Protein AF-A0A6A5GK99-F1 (afdb_monomer)

pLDDT: mean 87.92, std 11.82, range [40.91, 97.5]

InterPro domains:
  IPR019396 Transmembrane Fragile-X-F-associated protein [PF10269] (33-175)
  IPR019396 Transmembrane Fragile-X-F-associated protein [PTHR13568] (2-175)

Organism: Caenorhabditis remanei (NCBI:txid31234)

Nearest PDB structures (foldseek):
  2elb-assembly1_A-2  TM=2.694E-01  e=5.081E+00  Homo sapiens

Foldseek 3Di:
DDPPPVVVVVVPDPPLVVLVVVLVVQLVVLVVCVVVVVDDDQVCVSCVSLVVSLVVLVVVLVVLVVVCVVPPDDPVPVVSVLVNVVSVVVNLLSVLVVQLSVLVSCLVRVVVVPPPPDRDALQVSCVSLLVLLVVLVVVLVVCVVVVHDSVVSVVSVVCNVVSNVVRCVSNVVDDD

Solvent-accessible surface area (backbone atoms only — not comparable to full-atom values): 9716 Å² total; per-residue (Å²): 132,84,80,77,53,61,69,60,54,58,70,71,51,56,63,67,61,51,52,50,52,50,26,50,52,52,25,50,55,42,45,52,38,41,74,70,65,76,45,87,73,59,57,68,69,35,48,41,42,54,52,52,54,41,49,55,45,49,53,52,41,50,53,50,50,53,47,41,73,75,58,60,75,59,90,84,44,53,66,63,53,52,53,51,50,50,46,53,49,54,39,51,53,42,47,33,50,48,51,24,53,50,40,48,46,49,51,69,69,42,50,84,73,37,54,100,87,60,64,86,52,39,58,65,38,46,42,37,53,52,54,46,14,60,50,18,53,58,48,32,55,53,23,61,76,67,80,41,89,40,71,65,28,51,51,38,38,71,40,42,66,59,53,53,50,50,22,35,40,74,57,66,75,43,91,128

Structure (mmCIF, N/CA/C/O backbone):
data_AF-A0A6A5GK99-F1
#
_entry.id   AF-A0A6A5GK99-F1
#
loop_
_atom_site.group_PDB
_atom_site.id
_atom_site.type_symbol
_atom_site.label_atom_id
_atom_site.label_alt_id
_atom_site.label_comp_id
_atom_site.label_asym_id
_atom_site.label_entity_id
_atom_site.label_seq_id
_atom_site.pdbx_PDB_ins_code
_atom_site.Cartn_x
_atom_site.Cartn_y
_atom_site.Cartn_z
_atom_site.occupancy
_atom_site.B_iso_or_equiv
_atom_site.auth_seq_id
_atom_site.auth_comp_id
_atom_site.auth_asym_id
_atom_site.auth_atom_id
_atom_site.pdbx_PDB_model_num
ATOM 1 N N . MET A 1 1 ? 26.358 -30.488 7.659 1.00 40.91 1 MET A N 1
ATOM 2 C CA . MET A 1 1 ? 26.503 -29.170 8.306 1.00 40.91 1 MET A CA 1
ATOM 3 C C . MET A 1 1 ? 26.350 -28.150 7.189 1.00 40.91 1 MET A C 1
ATOM 5 O O . MET A 1 1 ? 27.197 -28.120 6.310 1.00 40.91 1 MET A O 1
ATOM 9 N N . VAL A 1 2 ? 25.195 -27.486 7.093 1.00 48.16 2 VAL A N 1
ATOM 10 C CA . VAL A 1 2 ? 24.926 -26.518 6.017 1.00 48.16 2 VAL A CA 1
ATOM 11 C C . VAL A 1 2 ? 25.712 -25.258 6.359 1.00 48.16 2 VAL A C 1
ATOM 13 O O . VAL A 1 2 ? 25.335 -24.539 7.280 1.00 48.16 2 VAL A O 1
ATOM 16 N N . GLU A 1 3 ? 26.832 -25.021 5.677 1.00 50.81 3 GLU A N 1
ATOM 17 C CA . GLU A 1 3 ? 27.504 -23.724 5.724 1.00 50.81 3 GLU A CA 1
ATOM 18 C C . GLU A 1 3 ? 26.578 -22.703 5.068 1.00 50.81 3 GLU A C 1
ATOM 20 O O . GLU A 1 3 ? 26.481 -22.594 3.844 1.00 50.81 3 GLU A O 1
ATOM 25 N N . LEU A 1 4 ? 25.826 -21.985 5.901 1.00 54.25 4 LEU A N 1
ATOM 26 C CA . LEU A 1 4 ? 25.015 -20.864 5.465 1.00 54.25 4 LEU A CA 1
ATOM 27 C C . LEU A 1 4 ? 25.981 -19.742 5.063 1.00 54.25 4 LEU A C 1
ATOM 29 O O . LEU A 1 4 ? 26.393 -18.928 5.888 1.00 54.25 4 LEU A O 1
ATOM 33 N N . SER A 1 5 ? 26.408 -19.733 3.800 1.00 59.19 5 SER A N 1
ATOM 34 C CA . SER A 1 5 ? 27.243 -18.659 3.270 1.00 59.19 5 SER A CA 1
ATOM 35 C C . SER A 1 5 ? 26.425 -17.370 3.268 1.00 59.19 5 SER A C 1
ATOM 37 O O . SER A 1 5 ? 25.625 -17.120 2.362 1.00 59.19 5 SER A O 1
ATOM 39 N N . LEU A 1 6 ? 26.623 -16.549 4.306 1.00 55.72 6 LEU A N 1
ATOM 40 C CA . LEU A 1 6 ? 26.014 -15.225 4.448 1.00 55.72 6 LEU A CA 1
ATOM 41 C C . LEU A 1 6 ? 26.194 -14.403 3.163 1.00 55.72 6 LEU A C 1
ATOM 43 O O . LEU A 1 6 ? 25.292 -13.683 2.759 1.00 55.72 6 LEU A O 1
ATOM 47 N N . GLY A 1 7 ? 27.337 -14.556 2.486 1.00 58.56 7 GLY A N 1
ATOM 48 C CA . GLY A 1 7 ? 27.627 -13.879 1.224 1.00 58.56 7 GLY A CA 1
ATOM 49 C C . GLY A 1 7 ? 26.692 -14.279 0.080 1.00 58.56 7 GLY A C 1
ATOM 50 O O . GLY A 1 7 ? 26.281 -13.412 -0.685 1.00 58.56 7 GLY A O 1
ATOM 51 N N . VAL A 1 8 ? 26.303 -15.555 -0.024 1.00 59.94 8 VAL A N 1
ATOM 52 C CA . VAL A 1 8 ? 25.317 -16.020 -1.020 1.00 59.94 8 VAL A CA 1
ATOM 53 C C . VAL A 1 8 ? 23.914 -15.543 -0.644 1.00 59.94 8 VAL A C 1
ATOM 55 O O . VAL A 1 8 ? 23.198 -15.038 -1.507 1.00 59.94 8 VAL A O 1
ATOM 58 N N . PHE A 1 9 ? 23.566 -15.602 0.646 1.00 57.12 9 PHE A N 1
ATOM 59 C CA . PHE A 1 9 ? 22.296 -15.097 1.176 1.00 57.12 9 PHE A CA 1
ATOM 60 C C . PHE A 1 9 ? 22.106 -13.593 0.908 1.00 57.12 9 PHE A C 1
ATOM 62 O O . PHE A 1 9 ? 21.057 -13.186 0.406 1.00 57.12 9 PHE A O 1
ATOM 69 N N . PHE A 1 10 ? 23.140 -12.779 1.149 1.00 57.41 10 PHE A N 1
ATOM 70 C CA . PHE A 1 10 ? 23.134 -11.340 0.866 1.00 57.41 10 PHE A CA 1
ATOM 71 C C . PHE A 1 10 ? 23.122 -11.014 -0.635 1.00 57.41 10 PHE A C 1
ATOM 73 O O . PHE A 1 10 ? 22.575 -9.987 -1.026 1.00 57.41 10 PHE A O 1
ATOM 80 N N . ARG A 1 11 ? 23.665 -11.880 -1.501 1.00 53.28 11 ARG A N 1
ATOM 81 C CA . ARG A 1 11 ? 23.639 -11.678 -2.964 1.00 53.28 11 ARG A CA 1
ATOM 82 C C . ARG A 1 11 ? 22.267 -11.945 -3.582 1.00 53.28 11 ARG A C 1
ATOM 84 O O . ARG A 1 11 ? 21.910 -11.297 -4.558 1.00 53.28 11 ARG A O 1
ATOM 91 N N . SER A 1 12 ? 21.502 -12.872 -3.007 1.00 55.53 12 SER A N 1
ATOM 92 C CA . SER A 1 12 ? 20.092 -13.119 -3.346 1.00 55.53 12 SER A CA 1
ATOM 93 C C . SER A 1 12 ? 19.116 -12.167 -2.642 1.00 55.53 12 SER A C 1
ATOM 95 O O . SER A 1 12 ? 17.901 -12.297 -2.791 1.00 55.53 12 SER A O 1
ATOM 97 N N . PHE A 1 13 ? 19.626 -11.237 -1.830 1.00 61.41 13 PHE A N 1
ATOM 98 C CA . PHE A 1 13 ? 18.816 -10.420 -0.940 1.00 61.41 13 PHE A CA 1
ATOM 99 C C . PHE A 1 13 ? 18.132 -9.296 -1.710 1.00 61.41 13 PHE A C 1
ATOM 101 O O . PHE A 1 13 ? 18.731 -8.280 -2.062 1.00 61.41 13 PHE A O 1
ATOM 108 N N . ASN A 1 14 ? 16.838 -9.466 -1.952 1.00 72.12 14 ASN A N 1
ATOM 109 C CA . ASN A 1 14 ? 16.006 -8.390 -2.454 1.00 72.12 14 ASN A CA 1
ATOM 110 C C . ASN A 1 14 ? 15.684 -7.432 -1.292 1.00 72.12 14 ASN A C 1
ATOM 112 O O . ASN A 1 14 ? 14.720 -7.631 -0.551 1.00 72.12 14 ASN A O 1
ATOM 116 N N . ALA A 1 15 ? 16.532 -6.415 -1.112 1.00 75.69 15 ALA A N 1
ATOM 117 C CA . ALA A 1 15 ? 16.445 -5.477 0.005 1.00 75.69 15 ALA A CA 1
ATOM 118 C C . ALA A 1 15 ? 15.068 -4.802 0.117 1.00 75.69 15 ALA A C 1
ATOM 120 O O . ALA A 1 15 ? 14.575 -4.622 1.228 1.00 75.69 15 ALA A O 1
ATOM 121 N N . SER A 1 16 ? 14.413 -4.486 -1.007 1.00 76.00 16 SER A N 1
ATOM 122 C CA . SER A 1 16 ? 13.085 -3.864 -0.981 1.00 76.00 16 SER A CA 1
ATOM 123 C C . SER A 1 16 ? 12.019 -4.818 -0.442 1.00 76.00 16 SER A 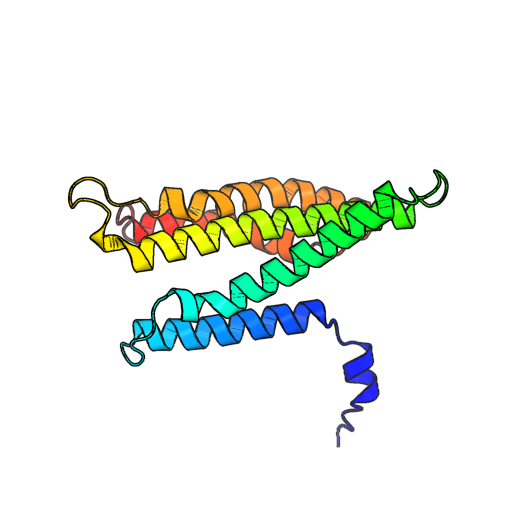C 1
ATOM 125 O O . SER A 1 16 ? 11.239 -4.418 0.424 1.00 76.00 16 SER A O 1
ATOM 127 N N . LYS A 1 17 ? 12.032 -6.095 -0.855 1.00 79.94 17 LYS A N 1
ATOM 128 C CA . LYS A 1 17 ? 11.122 -7.118 -0.307 1.00 79.94 17 LYS A CA 1
ATOM 129 C C . LYS A 1 17 ? 11.334 -7.313 1.195 1.00 79.94 17 LYS A C 1
ATOM 131 O O . LYS A 1 17 ? 10.361 -7.411 1.935 1.00 79.94 17 LYS A O 1
ATOM 136 N N . VAL A 1 18 ? 12.583 -7.317 1.666 1.00 84.50 18 VAL A N 1
ATOM 137 C CA . VAL A 1 18 ? 12.860 -7.481 3.102 1.00 84.50 18 VAL A CA 1
ATOM 138 C C . VAL A 1 18 ? 12.404 -6.275 3.914 1.00 84.50 18 VAL A C 1
ATOM 140 O O . VAL A 1 18 ? 11.788 -6.464 4.960 1.00 84.50 18 VAL A O 1
ATOM 143 N N . ILE A 1 19 ? 12.648 -5.054 3.433 1.00 85.94 19 ILE A N 1
ATOM 144 C CA . ILE A 1 19 ? 12.155 -3.835 4.089 1.00 85.94 19 ILE A CA 1
ATOM 145 C C . ILE A 1 19 ? 10.625 -3.868 4.178 1.00 85.94 19 ILE A C 1
ATOM 147 O O . ILE A 1 19 ? 10.077 -3.633 5.253 1.00 85.94 19 ILE A O 1
ATOM 151 N N . LEU A 1 20 ? 9.938 -4.233 3.091 1.00 85.81 20 LEU A N 1
ATOM 152 C CA . LEU A 1 20 ? 8.480 -4.359 3.075 1.00 85.81 20 LEU A CA 1
ATOM 153 C C . LEU A 1 20 ? 7.989 -5.401 4.092 1.00 85.81 20 LEU A C 1
ATOM 155 O O . LEU A 1 20 ? 7.124 -5.096 4.914 1.00 85.81 20 LEU A O 1
ATOM 159 N N . CYS A 1 21 ? 8.566 -6.606 4.089 1.00 87.12 21 CYS A N 1
ATOM 160 C CA . CYS A 1 21 ? 8.221 -7.649 5.055 1.00 87.12 21 CYS A CA 1
ATOM 161 C C . CYS A 1 21 ? 8.482 -7.205 6.500 1.00 87.12 21 CYS A C 1
ATOM 163 O O . CYS A 1 21 ? 7.643 -7.439 7.365 1.00 87.12 21 CYS A O 1
ATOM 165 N N . ALA A 1 22 ? 9.604 -6.535 6.770 1.00 89.62 22 ALA A N 1
ATOM 166 C CA . ALA A 1 22 ? 9.919 -6.015 8.096 1.00 89.62 22 ALA A CA 1
ATOM 167 C C . ALA A 1 22 ? 8.894 -4.961 8.546 1.00 89.62 22 ALA A C 1
ATOM 169 O O . ALA A 1 22 ? 8.364 -5.061 9.652 1.00 89.62 22 ALA A O 1
ATOM 170 N N . CYS A 1 23 ? 8.547 -4.002 7.681 1.00 91.75 23 CYS A N 1
ATOM 171 C CA . CYS A 1 23 ? 7.513 -3.003 7.960 1.00 91.75 23 CYS A CA 1
ATOM 172 C C . CYS A 1 23 ? 6.150 -3.650 8.245 1.00 91.75 23 CYS A C 1
ATOM 174 O O . CYS A 1 23 ? 5.483 -3.256 9.201 1.00 91.75 23 CYS A O 1
ATOM 176 N N . LEU A 1 24 ? 5.757 -4.661 7.462 1.00 91.31 24 LEU A N 1
ATOM 177 C CA . LEU A 1 24 ? 4.508 -5.402 7.660 1.00 91.31 24 LEU A CA 1
ATOM 178 C C . LEU A 1 24 ? 4.499 -6.190 8.974 1.00 91.31 24 LEU A C 1
ATOM 180 O O . LEU A 1 24 ? 3.493 -6.175 9.678 1.00 91.31 24 LEU A O 1
ATOM 184 N N . LEU A 1 25 ? 5.606 -6.846 9.330 1.00 92.75 25 LEU A N 1
ATOM 185 C CA . LEU A 1 25 ? 5.721 -7.598 10.582 1.00 92.75 25 LEU A CA 1
ATOM 186 C C . LEU A 1 25 ? 5.670 -6.677 11.803 1.00 92.75 25 LEU A C 1
ATOM 188 O O . LEU A 1 25 ? 4.967 -6.982 12.766 1.00 92.75 25 LEU A O 1
ATOM 192 N N . ILE A 1 26 ? 6.369 -5.539 11.757 1.00 93.81 26 ILE A N 1
ATOM 193 C CA . ILE A 1 26 ? 6.331 -4.540 12.833 1.00 93.81 26 ILE A CA 1
ATOM 194 C C . ILE A 1 26 ? 4.916 -3.967 12.960 1.00 93.81 26 ILE A C 1
ATOM 196 O O . ILE A 1 26 ? 4.387 -3.908 14.068 1.00 93.81 26 ILE A O 1
ATOM 200 N N . PHE A 1 27 ? 4.284 -3.596 11.841 1.00 94.62 27 PHE A N 1
ATOM 201 C CA . PHE A 1 27 ? 2.892 -3.147 11.833 1.00 94.62 27 PHE A CA 1
ATOM 202 C C . PHE A 1 27 ? 1.967 -4.193 12.459 1.00 94.62 27 PHE A C 1
ATOM 204 O O . PHE A 1 27 ? 1.204 -3.856 13.358 1.00 94.62 27 PHE A O 1
ATOM 211 N N . LEU A 1 28 ? 2.060 -5.456 12.033 1.00 94.00 28 LEU A N 1
ATOM 212 C CA . LEU A 1 28 ? 1.206 -6.529 12.533 1.00 94.00 28 LEU A CA 1
ATOM 213 C C . LEU A 1 28 ? 1.373 -6.712 14.044 1.00 94.00 28 LEU A C 1
ATOM 215 O O . LEU A 1 28 ? 0.373 -6.758 14.752 1.00 94.00 28 LEU A O 1
ATOM 219 N N . ALA A 1 29 ? 2.612 -6.743 14.541 1.00 93.81 29 ALA A N 1
ATOM 220 C CA . ALA A 1 29 ? 2.894 -6.875 15.969 1.00 93.81 29 ALA A CA 1
ATOM 221 C C . ALA A 1 29 ? 2.338 -5.694 16.785 1.00 93.81 29 ALA A C 1
ATOM 223 O O . ALA A 1 29 ? 1.705 -5.896 17.822 1.00 93.81 29 ALA A O 1
ATOM 224 N N . LEU A 1 30 ? 2.540 -4.456 16.318 1.00 93.00 30 LEU A N 1
ATOM 225 C CA . LEU A 1 30 ? 1.996 -3.264 16.977 1.00 93.00 30 LEU A CA 1
ATOM 226 C C . LEU A 1 30 ? 0.464 -3.245 16.932 1.00 93.00 30 LEU A C 1
ATOM 228 O O . LEU A 1 30 ? -0.177 -2.885 17.921 1.00 93.00 30 LEU A O 1
ATOM 232 N N . PHE A 1 31 ? -0.123 -3.650 15.807 1.00 93.12 31 PHE A N 1
ATOM 233 C CA . PHE A 1 31 ? -1.565 -3.663 15.603 1.00 93.12 31 PHE A CA 1
ATOM 234 C C . PHE A 1 31 ? -2.247 -4.702 16.491 1.00 93.12 31 PHE A C 1
ATOM 236 O O . PHE A 1 31 ? -3.214 -4.363 17.170 1.00 93.12 31 PHE A O 1
ATOM 243 N N . THR A 1 32 ? -1.714 -5.923 16.590 1.00 93.00 32 THR A N 1
ATOM 244 C CA . THR A 1 32 ? -2.258 -6.943 17.502 1.00 93.00 32 THR A CA 1
ATOM 245 C C . THR A 1 32 ? -2.135 -6.518 18.962 1.00 93.00 32 THR A C 1
ATOM 247 O O . THR A 1 32 ? -3.105 -6.614 19.705 1.00 93.00 32 THR A O 1
ATOM 250 N N . LEU A 1 33 ? -0.994 -5.947 19.369 1.00 92.06 33 LEU A N 1
ATOM 251 C CA . LEU A 1 33 ? -0.816 -5.432 20.734 1.00 92.06 33 LEU A CA 1
ATOM 252 C C . LEU A 1 33 ? -1.794 -4.298 21.071 1.00 92.06 33 LEU A C 1
ATOM 254 O O . LEU A 1 33 ? -2.243 -4.183 22.216 1.00 92.06 33 LEU A O 1
ATOM 258 N N . LYS A 1 34 ? -2.115 -3.455 20.084 1.00 92.19 34 LYS A N 1
ATOM 259 C CA . LYS A 1 34 ? -3.102 -2.385 20.230 1.00 92.19 34 LYS A CA 1
ATOM 260 C C . LYS A 1 34 ? -4.519 -2.946 20.356 1.00 92.19 34 LYS A C 1
ATOM 262 O O . LYS A 1 34 ? -5.255 -2.492 21.230 1.00 92.19 34 LYS A O 1
ATOM 267 N N . LEU A 1 35 ? -4.877 -3.935 19.536 1.00 89.00 35 LEU A N 1
ATOM 268 C CA . LEU A 1 35 ? -6.176 -4.614 19.603 1.00 89.00 35 LEU A CA 1
ATOM 269 C C . LEU A 1 35 ? -6.375 -5.372 20.923 1.00 89.00 35 LEU A C 1
ATOM 271 O O . LEU A 1 35 ? -7.470 -5.340 21.476 1.00 89.00 35 LEU A O 1
ATOM 275 N N . ASP A 1 36 ? -5.314 -5.963 21.473 1.00 92.00 36 ASP A N 1
ATOM 276 C CA . ASP A 1 36 ? -5.334 -6.645 22.775 1.00 92.00 36 ASP A CA 1
ATOM 277 C C . ASP A 1 36 ? -5.389 -5.675 23.973 1.00 92.00 36 ASP A C 1
ATOM 279 O O . ASP A 1 36 ? -5.342 -6.099 25.131 1.00 92.00 36 ASP A O 1
ATOM 283 N N . GLY A 1 37 ? -5.422 -4.359 23.729 1.00 88.38 37 GLY A N 1
ATOM 284 C CA . GLY A 1 37 ? -5.446 -3.335 24.777 1.00 88.38 37 GLY A CA 1
ATOM 285 C C . GLY A 1 37 ? -4.166 -3.267 25.619 1.00 88.38 37 GLY A C 1
ATOM 286 O O . GLY A 1 37 ? -4.146 -2.606 26.656 1.00 88.38 37 GLY A O 1
ATOM 287 N N . ARG A 1 38 ? -3.082 -3.932 25.192 1.00 87.56 38 ARG A N 1
ATOM 288 C CA . ARG A 1 38 ? -1.792 -3.957 25.905 1.00 87.56 38 ARG A CA 1
ATOM 289 C C . ARG A 1 38 ? -1.013 -2.651 25.765 1.00 87.56 38 ARG A C 1
ATOM 291 O O . ARG A 1 38 ? -0.129 -2.384 26.574 1.00 87.56 38 ARG A O 1
ATOM 298 N N . VAL A 1 39 ? -1.321 -1.858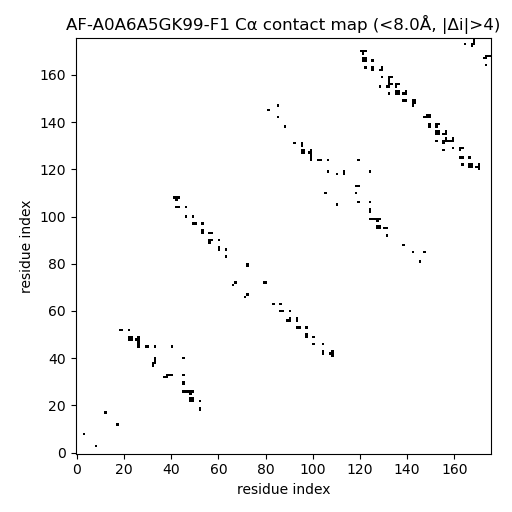 24.738 1.00 85.62 39 VAL A N 1
ATOM 299 C CA . VAL A 1 39 ? -0.597 -0.633 24.384 1.00 85.62 39 VAL A CA 1
ATOM 300 C C . VAL A 1 39 ? -1.570 0.536 24.206 1.00 85.62 39 VAL A C 1
ATOM 302 O O . VAL A 1 39 ? -2.558 0.448 23.477 1.00 85.62 39 VAL A O 1
ATOM 305 N N . THR A 1 40 ? -1.279 1.670 24.847 1.00 86.19 40 THR A N 1
ATOM 306 C CA . THR A 1 40 ? -2.138 2.869 24.832 1.00 86.19 40 THR A CA 1
ATOM 307 C C . THR A 1 40 ? -1.798 3.873 23.727 1.00 86.19 40 THR A C 1
ATOM 309 O O . THR A 1 40 ? -2.554 4.819 23.538 1.00 86.19 40 THR A O 1
ATOM 312 N N . PHE A 1 41 ? -0.726 3.666 22.951 1.00 85.38 41 PHE A N 1
ATOM 313 C CA . PHE A 1 41 ? -0.306 4.581 21.876 1.00 85.38 41 PHE A CA 1
ATOM 314 C C . PHE A 1 41 ? -1.409 4.841 20.841 1.00 85.38 41 PHE A C 1
ATOM 316 O O . PHE A 1 41 ? -2.213 3.954 20.563 1.00 85.38 41 PHE A O 1
ATOM 323 N N . SER A 1 42 ? -1.426 6.040 20.254 1.00 91.50 42 SER A N 1
ATOM 324 C CA . SER A 1 42 ? -2.300 6.385 19.119 1.00 91.50 42 SER A CA 1
ATOM 325 C C . SER A 1 42 ? -2.097 5.412 17.952 1.00 91.50 42 SER A C 1
ATOM 327 O O . SER A 1 42 ? -0.983 4.904 17.749 1.00 91.50 42 SER A O 1
ATOM 329 N N . TYR A 1 43 ? -3.141 5.183 17.147 1.00 92.25 43 TYR A N 1
ATOM 330 C CA . TYR A 1 43 ? -3.016 4.380 15.931 1.00 92.25 43 TYR A CA 1
ATOM 331 C C . TYR A 1 43 ? -1.963 4.959 14.976 1.00 92.25 43 TYR A C 1
ATOM 333 O O . TYR A 1 43 ? -1.343 4.198 14.236 1.00 92.25 43 TYR A O 1
ATOM 341 N N . ALA A 1 44 ? -1.650 6.257 15.053 1.00 93.44 44 ALA A N 1
ATOM 342 C CA . ALA A 1 44 ? -0.589 6.863 14.252 1.00 93.44 44 ALA A CA 1
ATOM 343 C C . ALA A 1 44 ? 0.771 6.163 14.446 1.00 93.44 44 ALA A C 1
ATOM 345 O O . ALA A 1 44 ? 1.487 5.915 13.478 1.00 93.44 44 ALA A O 1
ATOM 346 N N . PHE A 1 45 ? 1.112 5.776 15.681 1.00 93.81 45 PHE A N 1
ATOM 347 C CA . PHE A 1 45 ? 2.360 5.056 15.954 1.00 93.81 45 PHE A CA 1
ATOM 348 C C . PHE A 1 45 ? 2.326 3.623 15.408 1.00 93.81 45 PHE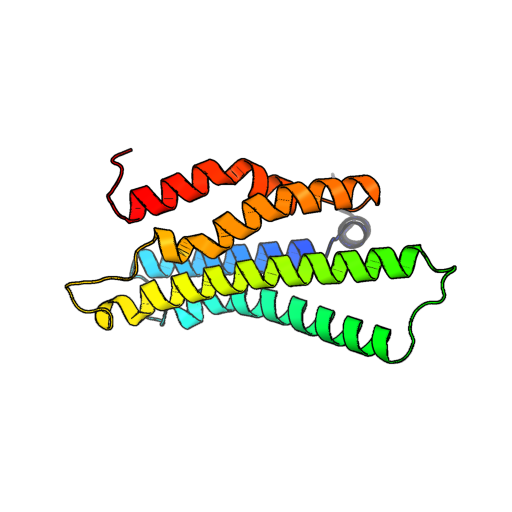 A C 1
ATOM 350 O O . PHE A 1 45 ?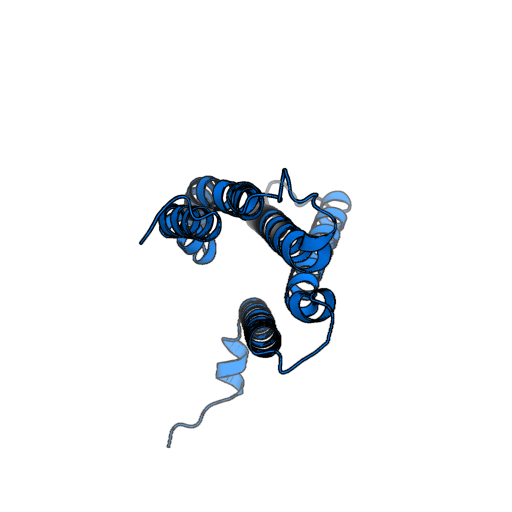 3.330 3.116 14.914 1.00 93.81 45 PHE A O 1
ATOM 357 N N . VAL A 1 46 ? 1.156 2.985 15.452 1.00 94.44 46 VAL A N 1
ATOM 358 C CA . VAL A 1 46 ? 0.946 1.629 14.932 1.00 94.44 46 VAL A CA 1
ATOM 359 C C . VAL A 1 46 ? 1.125 1.591 13.413 1.00 94.44 46 VAL A C 1
ATOM 361 O O . VAL A 1 46 ? 1.780 0.687 12.902 1.00 94.44 46 VAL A O 1
ATOM 364 N N . PHE A 1 47 ? 0.598 2.587 12.694 1.00 95.44 47 PHE A N 1
ATOM 365 C CA . PHE A 1 47 ? 0.672 2.679 11.229 1.00 95.44 47 PHE A CA 1
ATOM 366 C C . PHE A 1 47 ? 1.989 3.271 10.694 1.00 95.44 47 PHE A C 1
ATOM 368 O O . PHE A 1 47 ? 2.283 3.125 9.504 1.00 95.44 47 PHE A O 1
ATOM 375 N N . ALA A 1 48 ? 2.819 3.874 11.552 1.00 94.81 48 ALA A N 1
ATOM 376 C CA . ALA A 1 48 ? 4.082 4.509 11.169 1.00 94.81 48 ALA A CA 1
ATOM 377 C C . ALA A 1 48 ? 5.022 3.636 10.304 1.00 94.81 48 ALA A C 1
ATOM 379 O O . ALA A 1 48 ? 5.554 4.165 9.323 1.00 94.81 48 ALA A O 1
ATOM 380 N N . PRO A 1 49 ? 5.209 2.322 10.561 1.00 95.31 49 PRO A N 1
ATOM 381 C CA . PRO A 1 49 ? 6.047 1.473 9.711 1.00 95.31 49 PRO A CA 1
ATOM 382 C C . PRO A 1 49 ? 5.558 1.390 8.257 1.00 95.31 49 PRO A C 1
ATOM 384 O O . PRO A 1 49 ? 6.374 1.353 7.335 1.00 95.31 49 PRO A O 1
ATOM 387 N N . LEU A 1 50 ? 4.237 1.392 8.036 1.00 94.94 50 LEU A N 1
ATOM 388 C CA . LEU A 1 50 ? 3.648 1.340 6.694 1.00 94.94 50 LEU A CA 1
ATOM 389 C C . LEU A 1 50 ? 3.792 2.679 5.969 1.00 94.94 50 LEU A C 1
ATOM 391 O O . LEU A 1 50 ? 4.133 2.710 4.786 1.00 94.94 50 LEU A O 1
ATOM 395 N N . TRP A 1 51 ? 3.577 3.796 6.668 1.00 95.94 51 TRP A N 1
ATOM 396 C CA . TRP A 1 51 ? 3.811 5.121 6.090 1.00 95.94 51 TRP A CA 1
ATOM 397 C C . TRP A 1 51 ? 5.281 5.340 5.742 1.00 95.94 51 TRP A C 1
ATOM 399 O O . TRP A 1 51 ? 5.567 5.840 4.659 1.00 95.94 51 TRP A O 1
ATOM 409 N N . ALA A 1 52 ? 6.211 4.898 6.592 1.00 93.88 52 ALA A N 1
ATOM 410 C CA . ALA A 1 52 ? 7.641 4.965 6.304 1.00 93.88 52 ALA A CA 1
ATOM 411 C C . ALA A 1 52 ? 8.004 4.200 5.019 1.00 93.88 52 ALA A C 1
ATOM 413 O O . ALA A 1 52 ? 8.730 4.726 4.177 1.00 93.88 52 ALA A O 1
ATOM 414 N N . CYS A 1 53 ? 7.448 2.998 4.825 1.00 93.69 53 CYS A N 1
ATOM 415 C CA . CYS A 1 53 ? 7.644 2.223 3.598 1.00 93.69 53 CYS A CA 1
ATOM 416 C C . CYS A 1 53 ? 7.142 2.979 2.354 1.00 93.69 53 CYS A C 1
ATOM 418 O O . CYS A 1 53 ? 7.879 3.120 1.379 1.00 93.69 53 CYS A O 1
ATOM 420 N N . ASN A 1 54 ? 5.931 3.544 2.412 1.00 94.25 54 ASN A N 1
ATOM 421 C CA . ASN A 1 54 ? 5.380 4.342 1.312 1.00 94.25 54 ASN A CA 1
ATOM 422 C C . ASN A 1 54 ? 6.212 5.604 1.029 1.00 94.25 54 ASN A C 1
ATOM 424 O O . ASN A 1 54 ? 6.465 5.922 -0.131 1.00 94.25 54 ASN A O 1
ATOM 428 N N . LEU A 1 55 ? 6.691 6.296 2.068 1.00 94.81 55 LEU A N 1
ATOM 429 C CA . LEU A 1 55 ? 7.540 7.479 1.913 1.00 94.81 55 LEU A CA 1
ATOM 430 C C . LEU A 1 55 ? 8.840 7.161 1.171 1.00 94.81 55 LEU A C 1
ATOM 432 O O . LEU A 1 55 ? 9.225 7.926 0.290 1.00 94.81 55 LEU A O 1
ATOM 436 N N . ILE A 1 56 ? 9.490 6.034 1.472 1.00 92.88 56 ILE A N 1
ATOM 437 C CA . ILE A 1 56 ? 10.707 5.608 0.761 1.00 92.88 56 ILE A CA 1
ATOM 438 C C . ILE A 1 56 ? 10.421 5.438 -0.737 1.00 92.88 56 ILE A C 1
ATOM 440 O O . ILE A 1 56 ? 11.194 5.918 -1.569 1.00 92.88 56 ILE A O 1
ATOM 444 N N . VAL A 1 57 ? 9.294 4.810 -1.088 1.00 93.38 57 VAL A N 1
ATOM 445 C CA . VAL A 1 57 ? 8.890 4.621 -2.489 1.00 93.38 57 VAL A CA 1
ATOM 446 C C . VAL A 1 57 ? 8.603 5.958 -3.171 1.00 93.38 57 VAL A C 1
ATOM 448 O O . VAL A 1 57 ? 9.087 6.187 -4.279 1.00 93.38 57 VAL A O 1
ATOM 451 N N . PHE A 1 58 ? 7.888 6.874 -2.513 1.00 96.19 58 PHE A N 1
ATOM 452 C CA . PHE A 1 58 ? 7.606 8.196 -3.081 1.00 96.19 58 PHE A CA 1
ATOM 453 C C . PHE A 1 58 ? 8.868 9.035 -3.272 1.00 96.19 58 PHE A C 1
ATOM 455 O O . PHE A 1 58 ? 9.019 9.664 -4.317 1.00 96.19 58 PHE A O 1
ATOM 462 N N . VAL A 1 59 ? 9.804 9.009 -2.320 1.00 95.56 59 VAL A N 1
ATOM 463 C CA . VAL A 1 59 ? 11.108 9.671 -2.478 1.00 95.56 59 VAL A CA 1
ATOM 464 C C . VAL A 1 59 ? 11.855 9.088 -3.679 1.00 95.56 59 VAL A C 1
ATOM 466 O O . VAL A 1 59 ? 12.346 9.850 -4.512 1.00 95.56 59 VAL A O 1
ATOM 469 N N . GLY A 1 60 ? 11.882 7.760 -3.823 1.00 92.56 60 GLY A N 1
ATOM 470 C CA . GLY A 1 60 ? 12.473 7.094 -4.987 1.00 92.56 60 GLY A CA 1
ATOM 471 C C . GLY A 1 60 ? 11.832 7.528 -6.309 1.00 92.56 60 GLY A C 1
ATOM 472 O O . GLY A 1 60 ? 12.541 7.884 -7.250 1.00 92.56 60 GLY A O 1
ATOM 473 N N . ALA A 1 61 ? 10.500 7.584 -6.359 1.00 94.88 61 ALA A N 1
ATOM 474 C CA . ALA A 1 61 ? 9.756 8.023 -7.537 1.00 94.88 61 ALA A CA 1
ATOM 475 C C . ALA A 1 61 ? 10.035 9.491 -7.891 1.00 94.88 61 ALA A C 1
ATOM 477 O O . ALA A 1 61 ? 10.270 9.802 -9.057 1.00 94.88 61 ALA A O 1
ATOM 478 N N . ILE A 1 62 ? 10.072 10.387 -6.899 1.00 96.44 62 ILE A N 1
ATOM 479 C CA . ILE A 1 62 ? 10.403 11.806 -7.098 1.00 96.44 62 ILE A CA 1
ATOM 480 C C . ILE A 1 62 ? 11.819 11.945 -7.657 1.00 96.44 62 ILE A C 1
ATOM 482 O O . ILE A 1 62 ? 12.014 12.646 -8.649 1.00 96.44 62 ILE A O 1
ATOM 486 N N . VAL A 1 63 ? 12.803 11.252 -7.074 1.00 95.06 63 VAL A N 1
ATOM 487 C CA . VAL A 1 63 ? 14.187 11.260 -7.574 1.00 95.06 63 VAL A CA 1
ATOM 488 C C . VAL A 1 63 ? 14.246 10.751 -9.016 1.00 95.06 63 VAL A C 1
ATOM 490 O O . VAL A 1 63 ? 14.896 11.377 -9.856 1.00 95.06 63 VAL A O 1
ATOM 493 N N . GLY A 1 64 ? 13.531 9.668 -9.330 1.00 93.12 64 GLY A N 1
ATOM 494 C CA . GLY A 1 64 ? 13.454 9.126 -10.684 1.00 93.12 64 GLY A CA 1
ATOM 495 C C . GLY A 1 64 ? 12.801 10.086 -11.685 1.00 93.12 64 GLY A C 1
ATOM 496 O O . GLY A 1 64 ? 13.331 10.271 -12.779 1.00 93.12 64 GLY A O 1
ATOM 497 N N . ILE A 1 65 ? 11.705 10.755 -11.311 1.00 95.38 65 ILE A N 1
ATOM 498 C CA . ILE A 1 65 ? 11.040 11.773 -12.144 1.00 95.38 65 ILE A CA 1
ATOM 499 C C . ILE A 1 65 ? 11.973 12.966 -12.375 1.00 95.38 65 ILE A C 1
ATOM 501 O O . ILE A 1 65 ? 12.168 13.380 -13.516 1.00 95.38 65 ILE A O 1
ATOM 505 N N . CYS A 1 66 ? 12.604 13.490 -11.321 1.00 94.88 66 CYS A N 1
ATOM 506 C CA . CYS A 1 66 ? 13.564 14.589 -11.427 1.00 94.88 66 CYS A CA 1
ATOM 507 C C . CYS A 1 66 ? 14.749 14.227 -12.335 1.00 94.88 66 CYS A C 1
ATOM 509 O O . CYS A 1 66 ? 15.159 15.038 -13.170 1.00 94.88 66 CYS A O 1
ATOM 511 N N . SER A 1 67 ? 15.280 13.008 -12.205 1.00 92.62 67 SER A N 1
ATOM 512 C CA . SER A 1 67 ? 16.349 12.490 -13.063 1.00 92.62 67 SER A CA 1
ATOM 513 C C . SER A 1 67 ? 15.910 12.410 -14.530 1.00 92.62 67 SER A C 1
ATOM 515 O O . SER A 1 67 ? 16.603 12.943 -15.400 1.00 92.62 67 SER A O 1
ATOM 517 N N . PHE A 1 68 ? 14.724 11.853 -14.795 1.00 92.12 68 PHE A N 1
ATOM 518 C CA . PHE A 1 68 ? 14.160 11.732 -16.141 1.00 92.12 68 PHE A CA 1
ATOM 519 C C . PHE A 1 68 ? 13.909 13.097 -16.796 1.00 92.12 68 PHE A C 1
ATOM 521 O O . PHE A 1 68 ? 14.231 13.285 -17.967 1.00 92.12 68 PHE A O 1
ATOM 528 N N . CYS A 1 69 ? 13.379 14.069 -16.049 1.00 92.81 69 CYS A N 1
ATOM 529 C CA . CYS A 1 69 ? 13.163 15.430 -16.546 1.00 92.81 69 CYS A CA 1
ATOM 530 C C . CYS A 1 69 ? 14.481 16.163 -16.832 1.00 92.81 69 CYS A C 1
ATOM 532 O O . CYS A 1 69 ? 14.556 16.948 -17.774 1.00 92.81 69 CYS A O 1
ATOM 534 N N . SER A 1 70 ? 15.521 15.907 -16.032 1.00 94.00 70 SER A N 1
ATOM 535 C CA . SER A 1 70 ? 16.828 16.559 -16.186 1.00 94.00 70 SER A CA 1
ATOM 536 C C . SER A 1 70 ? 17.625 15.987 -17.359 1.00 94.00 70 SER A C 1
ATOM 538 O O . SER A 1 70 ? 18.314 16.727 -18.061 1.00 94.00 70 SER A O 1
ATOM 540 N N . LYS A 1 71 ? 17.574 14.664 -17.553 1.00 91.44 71 LYS A N 1
ATOM 541 C CA . LYS A 1 71 ? 18.296 13.937 -18.605 1.00 91.44 71 LYS A CA 1
ATOM 542 C C . LYS A 1 71 ? 17.424 12.788 -19.118 1.00 91.44 71 LYS A C 1
ATOM 544 O O . LYS A 1 71 ? 17.587 11.654 -18.663 1.00 91.44 71 LYS A O 1
ATOM 549 N N . PRO A 1 72 ? 16.488 13.056 -20.044 1.00 89.31 72 PRO A N 1
ATOM 550 C CA . PRO A 1 72 ? 15.606 12.015 -20.541 1.00 89.31 72 PRO A CA 1
ATOM 551 C C . PRO A 1 72 ? 16.416 10.971 -21.323 1.00 89.31 72 PRO A C 1
ATOM 553 O O . PRO A 1 72 ? 17.251 11.348 -22.152 1.00 89.31 72 PRO A O 1
ATOM 556 N N . PRO A 1 73 ? 16.167 9.667 -21.105 1.00 87.75 73 PRO A N 1
ATOM 557 C CA . PRO A 1 73 ? 16.843 8.607 -21.838 1.00 87.75 73 PRO A CA 1
ATOM 558 C C . PRO A 1 73 ? 16.581 8.754 -23.336 1.00 87.75 73 PRO A C 1
ATOM 560 O O . PRO A 1 73 ? 15.482 9.125 -23.770 1.00 87.75 73 PRO A O 1
ATOM 563 N N . SER A 1 74 ? 17.582 8.445 -24.148 1.00 88.44 74 SER A N 1
ATOM 564 C CA . SER A 1 74 ? 17.456 8.455 -25.602 1.00 88.44 74 SER A CA 1
ATOM 565 C C . SER A 1 74 ? 16.395 7.446 -26.076 1.00 88.44 74 SER A C 1
ATOM 567 O O . SER A 1 74 ? 15.911 6.590 -25.328 1.00 88.44 74 SER A O 1
ATOM 569 N N . ARG A 1 75 ? 15.973 7.539 -27.342 1.00 83.19 75 ARG A N 1
ATOM 570 C CA . ARG A 1 75 ? 14.956 6.623 -27.895 1.00 83.19 75 ARG A CA 1
ATOM 571 C C . ARG A 1 75 ? 15.452 5.173 -27.988 1.00 83.19 75 ARG A C 1
ATOM 573 O O . ARG A 1 75 ? 14.637 4.257 -27.989 1.00 83.19 75 ARG A O 1
ATOM 580 N N . ASN A 1 76 ? 16.768 4.981 -28.027 1.00 86.19 76 ASN A N 1
ATOM 581 C CA . ASN A 1 76 ? 17.401 3.671 -28.164 1.00 86.19 76 ASN A CA 1
ATOM 582 C C . ASN A 1 76 ? 17.559 2.953 -26.812 1.00 86.19 76 ASN A C 1
ATOM 584 O O . ASN A 1 76 ? 17.738 1.739 -26.776 1.00 86.19 76 ASN A O 1
ATOM 588 N N . GLU A 1 77 ? 17.431 3.670 -25.693 1.00 90.38 77 GLU A N 1
ATOM 589 C CA . GLU A 1 77 ? 17.544 3.124 -24.335 1.00 90.38 77 GLU A CA 1
ATOM 590 C C . GLU A 1 77 ? 16.191 2.593 -23.838 1.00 90.38 77 GLU A C 1
ATOM 592 O O . GLU A 1 77 ? 15.618 3.068 -22.854 1.00 90.38 77 GLU A O 1
ATOM 597 N N . ILE A 1 78 ? 15.658 1.594 -24.549 1.00 88.62 78 ILE A N 1
ATOM 598 C CA . ILE A 1 78 ? 14.340 0.997 -24.272 1.00 88.62 78 ILE A CA 1
ATOM 599 C C . ILE A 1 78 ? 14.276 0.450 -22.839 1.00 88.62 78 ILE A C 1
ATOM 601 O O . ILE A 1 78 ? 13.295 0.697 -22.143 1.00 88.62 78 ILE A O 1
ATOM 605 N N . MET A 1 79 ? 15.338 -0.216 -22.372 1.00 89.06 79 MET A N 1
ATOM 606 C CA . MET A 1 79 ? 15.395 -0.797 -21.025 1.00 89.06 79 MET A CA 1
ATOM 607 C C . MET A 1 79 ? 15.175 0.257 -19.931 1.00 89.06 79 MET A C 1
ATOM 609 O O . MET A 1 79 ? 14.300 0.090 -19.089 1.00 89.06 79 MET A O 1
ATOM 613 N N . MET A 1 80 ? 15.877 1.395 -20.007 1.00 88.31 80 MET A N 1
ATOM 614 C CA . MET A 1 80 ? 15.730 2.473 -19.022 1.00 88.31 80 MET A CA 1
ATOM 615 C C . MET A 1 80 ? 14.325 3.081 -19.018 1.00 88.31 80 MET A C 1
ATOM 617 O O . MET A 1 80 ? 13.816 3.472 -17.970 1.00 88.31 80 MET A O 1
ATOM 621 N N . ARG A 1 81 ? 13.666 3.152 -20.182 1.00 89.56 81 ARG A N 1
ATOM 622 C CA . ARG A 1 81 ? 12.277 3.627 -20.275 1.00 89.56 81 ARG A CA 1
ATOM 623 C C . ARG A 1 81 ? 11.301 2.642 -19.639 1.00 89.56 81 ARG A C 1
ATOM 625 O O . ARG A 1 81 ? 10.380 3.078 -18.957 1.00 89.56 81 ARG A O 1
ATOM 632 N N . VAL A 1 82 ? 11.506 1.342 -19.840 1.00 92.31 82 VAL A N 1
ATOM 633 C CA . VAL A 1 82 ? 10.690 0.293 -19.212 1.00 92.31 82 VAL A CA 1
ATOM 634 C C . VAL A 1 82 ? 10.888 0.290 -17.693 1.00 92.31 82 VAL A C 1
ATOM 636 O O . VAL A 1 82 ? 9.902 0.222 -16.964 1.00 92.31 82 VAL A O 1
ATOM 639 N N . ASP A 1 83 ? 12.123 0.439 -17.205 1.00 91.19 83 ASP A N 1
ATOM 640 C CA . ASP A 1 83 ? 12.419 0.554 -15.768 1.00 91.19 83 ASP A CA 1
ATOM 641 C C . ASP A 1 83 ? 11.772 1.792 -15.138 1.00 91.19 83 ASP A C 1
ATOM 643 O O . ASP A 1 83 ? 11.185 1.712 -14.059 1.00 91.19 83 ASP A O 1
ATOM 647 N N . PHE A 1 84 ? 11.809 2.930 -15.833 1.00 92.38 84 PHE A N 1
ATOM 648 C CA . PHE A 1 84 ? 11.129 4.143 -15.384 1.00 92.38 84 PHE A CA 1
ATOM 649 C C . PHE A 1 84 ? 9.604 3.963 -15.320 1.00 92.38 84 PHE A C 1
ATOM 651 O O . PHE A 1 84 ? 8.978 4.375 -14.346 1.00 92.38 84 PHE A O 1
ATOM 658 N N . MET A 1 85 ? 8.998 3.306 -16.315 1.00 93.75 85 MET A N 1
ATOM 659 C CA . MET A 1 85 ? 7.561 3.003 -16.290 1.00 93.75 85 MET A CA 1
ATOM 660 C C . MET A 1 85 ? 7.199 2.036 -15.159 1.00 93.75 85 MET A C 1
ATOM 662 O O . MET A 1 85 ? 6.206 2.266 -14.473 1.00 93.75 85 MET A O 1
ATOM 666 N N . ALA A 1 86 ? 8.025 1.014 -14.910 1.00 92.69 86 ALA A N 1
ATOM 667 C CA . ALA A 1 86 ? 7.843 0.103 -13.781 1.00 92.69 86 ALA A CA 1
ATOM 668 C C . ALA A 1 86 ? 7.886 0.859 -12.444 1.00 92.69 86 ALA A C 1
ATOM 670 O O . ALA A 1 86 ? 7.017 0.667 -11.601 1.00 92.69 86 ALA A O 1
ATOM 671 N N . MET A 1 87 ? 8.833 1.788 -12.279 1.00 94.50 87 MET A N 1
ATOM 672 C CA . MET A 1 87 ? 8.908 2.643 -11.091 1.00 94.50 87 MET A CA 1
ATOM 673 C C . MET A 1 87 ? 7.637 3.491 -10.902 1.00 94.50 87 MET A C 1
ATOM 675 O O . MET A 1 87 ? 7.147 3.603 -9.778 1.00 94.50 87 MET A O 1
ATOM 679 N N . LEU A 1 88 ? 7.085 4.080 -11.972 1.00 95.31 88 LEU A N 1
ATOM 680 C CA . LEU A 1 88 ? 5.838 4.857 -11.899 1.00 95.31 88 LEU A CA 1
ATOM 681 C C . LEU A 1 88 ? 4.627 3.990 -11.539 1.00 95.31 88 LEU A C 1
ATOM 683 O O . LEU A 1 88 ? 3.770 4.418 -10.763 1.00 95.31 88 LEU A O 1
ATOM 687 N N . ILE A 1 89 ? 4.567 2.774 -12.079 1.00 94.69 89 ILE A N 1
ATOM 688 C CA . ILE A 1 89 ? 3.552 1.779 -11.729 1.00 94.69 89 ILE A CA 1
ATOM 689 C C . ILE A 1 89 ? 3.651 1.441 -10.240 1.00 94.69 89 ILE A C 1
ATOM 691 O O . ILE A 1 89 ? 2.675 1.640 -9.521 1.00 94.69 89 ILE A O 1
ATOM 695 N N . THR A 1 90 ? 4.836 1.066 -9.746 1.00 93.19 90 THR A N 1
ATOM 696 C CA . THR A 1 90 ? 5.059 0.776 -8.320 1.00 93.19 90 THR A CA 1
ATOM 697 C C . THR A 1 90 ? 4.678 1.968 -7.435 1.00 93.19 90 THR A C 1
ATOM 699 O O . THR A 1 90 ? 4.009 1.804 -6.416 1.00 93.19 90 THR A O 1
ATOM 702 N N . ALA A 1 91 ? 5.037 3.195 -7.824 1.00 95.19 91 ALA A N 1
ATOM 703 C CA . ALA A 1 91 ? 4.652 4.397 -7.083 1.00 95.19 91 ALA A CA 1
ATOM 704 C C . ALA A 1 91 ? 3.126 4.599 -7.043 1.00 95.19 91 ALA A C 1
ATOM 706 O O . ALA A 1 91 ? 2.582 5.013 -6.019 1.00 95.19 91 ALA A O 1
ATOM 707 N N . THR A 1 92 ? 2.433 4.277 -8.137 1.00 95.50 92 THR A N 1
ATOM 708 C CA . THR A 1 92 ? 0.968 4.344 -8.226 1.00 95.50 92 THR A CA 1
ATOM 709 C C . THR A 1 92 ? 0.311 3.309 -7.314 1.00 95.50 92 THR A C 1
ATOM 711 O O . THR A 1 92 ? -0.629 3.637 -6.595 1.00 95.50 92 THR A O 1
ATOM 714 N N . GLU A 1 93 ? 0.823 2.081 -7.263 1.00 94.12 93 GLU A N 1
ATOM 715 C CA . GLU A 1 93 ? 0.321 1.052 -6.342 1.00 94.12 93 GLU A CA 1
ATOM 716 C C . GLU A 1 93 ? 0.495 1.477 -4.880 1.00 94.12 93 GLU A C 1
ATOM 718 O O . GLU A 1 93 ? -0.449 1.418 -4.087 1.00 94.12 93 GLU A O 1
ATOM 723 N N . HIS A 1 94 ? 1.673 2.003 -4.538 1.00 94.94 94 HIS A N 1
ATOM 724 C CA . HIS A 1 94 ? 1.949 2.550 -3.212 1.00 94.94 94 HIS A CA 1
ATOM 725 C C . HIS A 1 94 ? 1.077 3.768 -2.871 1.00 94.94 94 HIS A C 1
ATOM 727 O O . HIS A 1 94 ? 0.748 3.972 -1.703 1.00 94.94 94 HIS A O 1
ATOM 733 N N . LEU A 1 95 ? 0.620 4.542 -3.860 1.00 96.56 95 LEU A N 1
ATOM 734 C CA . LEU A 1 95 ? -0.364 5.606 -3.645 1.00 96.56 95 LEU A CA 1
ATOM 735 C C . LEU A 1 95 ? -1.717 5.042 -3.188 1.00 96.56 95 LEU A C 1
ATOM 737 O O . LEU A 1 95 ? -2.272 5.531 -2.201 1.00 96.56 95 LEU A O 1
ATOM 741 N N . PHE A 1 96 ? -2.222 3.991 -3.842 1.00 97.06 96 PHE A N 1
ATOM 742 C CA . PHE A 1 96 ? -3.460 3.322 -3.423 1.00 97.06 96 PHE A CA 1
ATOM 743 C C . PHE A 1 96 ? -3.325 2.671 -2.041 1.00 97.06 96 PHE A C 1
ATOM 745 O O . PHE A 1 96 ? -4.235 2.791 -1.217 1.00 97.06 96 PHE A O 1
ATOM 752 N N . LEU A 1 97 ? -2.184 2.037 -1.754 1.00 95.19 97 LEU A N 1
ATOM 753 C CA . LEU A 1 97 ? -1.904 1.463 -0.434 1.00 95.19 97 LEU A CA 1
ATOM 754 C C . LEU A 1 97 ? -1.828 2.538 0.649 1.00 95.19 97 LEU A C 1
ATOM 756 O O . LEU A 1 97 ? -2.408 2.373 1.720 1.00 95.19 97 LEU A O 1
ATOM 760 N N . CYS A 1 98 ? -1.158 3.656 0.371 1.00 96.81 98 CYS A N 1
ATOM 761 C CA . CYS A 1 98 ? -1.080 4.783 1.292 1.00 96.81 98 CYS A CA 1
ATOM 762 C C . CYS A 1 98 ? -2.473 5.372 1.565 1.00 96.81 98 CYS A C 1
ATOM 764 O O . CYS A 1 98 ? -2.813 5.625 2.723 1.00 96.81 98 CYS A O 1
ATOM 766 N N . ALA A 1 99 ? -3.309 5.524 0.532 1.00 97.50 99 ALA A N 1
ATOM 767 C CA . ALA A 1 99 ? -4.689 5.983 0.675 1.00 97.50 99 ALA A CA 1
ATOM 768 C C . ALA A 1 99 ? -5.523 5.026 1.541 1.00 97.50 99 ALA A C 1
ATOM 770 O O . ALA A 1 99 ? -6.178 5.471 2.481 1.00 97.50 99 ALA A O 1
ATOM 771 N N . PHE A 1 100 ? -5.444 3.716 1.283 1.00 96.88 100 PHE A N 1
ATOM 772 C CA . PHE A 1 100 ? -6.106 2.699 2.102 1.00 96.88 100 PHE A CA 1
ATOM 773 C C . PHE A 1 100 ? -5.671 2.779 3.570 1.00 96.88 100 PHE A C 1
ATOM 775 O O . PHE A 1 100 ? -6.511 2.923 4.455 1.00 96.88 100 PHE A O 1
ATOM 782 N N . VAL A 1 101 ? -4.361 2.748 3.831 1.00 96.19 101 VAL A N 1
ATOM 783 C CA . VAL A 1 101 ? -3.807 2.810 5.192 1.00 96.19 101 VAL A CA 1
ATOM 784 C C . VAL A 1 101 ? -4.255 4.083 5.913 1.00 96.19 101 VAL A C 1
ATOM 786 O O . VAL A 1 101 ? -4.627 4.034 7.083 1.00 96.19 101 VAL A O 1
ATOM 789 N N . SER A 1 102 ? -4.273 5.215 5.210 1.00 95.50 102 SER A N 1
ATOM 790 C CA . SER A 1 102 ? -4.697 6.498 5.773 1.00 95.50 102 SER A CA 1
ATOM 791 C C . SER A 1 102 ? -6.191 6.516 6.102 1.00 95.50 102 SER A C 1
ATOM 793 O O . SER A 1 102 ? -6.565 7.007 7.163 1.00 95.50 102 SER A O 1
ATOM 795 N N . LEU A 1 103 ? -7.047 5.932 5.256 1.00 95.62 103 LEU A N 1
ATOM 796 C CA . LEU A 1 103 ? -8.482 5.800 5.538 1.00 95.62 103 LEU A CA 1
ATOM 797 C C . LEU A 1 103 ? -8.756 4.863 6.719 1.00 95.62 103 LEU A C 1
ATOM 799 O O . LEU A 1 103 ? -9.612 5.170 7.547 1.00 95.62 103 LEU A O 1
ATOM 803 N N . VAL A 1 104 ? -8.020 3.751 6.828 1.00 95.06 104 VAL A N 1
ATOM 804 C CA . VAL A 1 104 ? -8.116 2.849 7.988 1.00 95.06 104 VAL A CA 1
ATOM 805 C C . VAL A 1 104 ? -7.696 3.583 9.258 1.00 95.06 104 VAL A C 1
ATOM 807 O O . VAL A 1 104 ? -8.411 3.521 10.255 1.00 95.06 104 VAL A O 1
ATOM 810 N N . PHE A 1 105 ? -6.578 4.311 9.222 1.00 94.75 105 PHE A N 1
ATOM 811 C CA . PHE A 1 105 ? -6.130 5.128 10.347 1.00 94.75 105 PHE A CA 1
ATOM 812 C C . PHE A 1 105 ? -7.187 6.162 10.750 1.00 94.75 105 PHE A C 1
ATOM 814 O O . PHE A 1 105 ? -7.550 6.218 11.922 1.00 94.75 105 PHE A O 1
ATOM 821 N N . VAL A 1 106 ? -7.720 6.932 9.793 1.00 93.44 106 VAL A N 1
ATOM 822 C CA . VAL A 1 106 ? -8.751 7.943 10.067 1.00 93.44 106 VAL A CA 1
ATOM 823 C C . VAL A 1 106 ? -9.974 7.303 10.710 1.00 93.44 106 VAL A C 1
ATOM 825 O O . VAL A 1 106 ? -10.468 7.809 11.713 1.00 93.44 106 VAL A O 1
ATOM 828 N N . LYS A 1 107 ? -10.429 6.169 10.172 1.00 92.19 107 LYS A N 1
ATOM 829 C CA . LYS A 1 107 ? -11.565 5.445 10.733 1.00 92.19 107 LYS A CA 1
ATOM 830 C C . LYS A 1 107 ? -11.303 4.977 12.167 1.00 92.19 107 LYS A C 1
ATOM 832 O O . LYS A 1 107 ? -12.180 5.113 13.004 1.00 92.19 107 LYS A O 1
ATOM 837 N N . LEU A 1 108 ? -10.128 4.417 12.451 1.00 91.69 108 LEU A N 1
ATOM 838 C CA . LEU A 1 108 ? -9.822 3.840 13.765 1.00 91.69 108 LEU A CA 1
ATOM 839 C C . LEU A 1 108 ? -9.507 4.890 14.838 1.00 91.69 108 LEU A C 1
ATOM 841 O O . LEU A 1 108 ? -9.882 4.707 15.993 1.00 91.69 108 LEU A O 1
ATOM 845 N N . GLU A 1 109 ? -8.805 5.965 14.481 1.00 91.38 109 GLU A N 1
ATOM 846 C CA . GLU A 1 109 ? -8.407 7.014 15.428 1.00 91.38 109 GLU A CA 1
ATOM 847 C C . GLU A 1 109 ? -9.553 7.993 15.699 1.00 91.38 109 GLU A C 1
ATOM 849 O O . GLU A 1 109 ? -9.753 8.421 16.834 1.00 91.38 109 GLU A O 1
ATOM 854 N N . PHE A 1 110 ? -10.321 8.335 14.662 1.00 88.44 110 PHE A N 1
ATOM 855 C CA . PHE A 1 110 ? -11.348 9.372 14.717 1.00 88.44 110 PHE A CA 1
ATOM 856 C C . PHE A 1 110 ? -12.769 8.819 14.618 1.00 88.44 110 PHE A C 1
ATOM 858 O O . PHE A 1 110 ? -13.677 9.551 14.233 1.00 88.44 110 PHE A O 1
ATOM 865 N N . ASP A 1 111 ? -12.993 7.560 15.003 1.00 83.06 111 ASP A N 1
ATOM 866 C CA . ASP A 1 111 ? -14.337 6.958 15.015 1.00 83.06 111 ASP A CA 1
ATOM 867 C C . ASP A 1 111 ? -15.334 7.811 15.826 1.00 83.06 111 ASP A C 1
ATOM 869 O O . ASP A 1 111 ? -16.496 7.933 15.463 1.00 83.06 111 ASP A O 1
ATOM 873 N N . TYR A 1 112 ? -14.851 8.502 16.869 1.00 79.50 112 TYR A N 1
ATOM 874 C CA . TYR A 1 112 ? -15.643 9.417 17.699 1.00 79.50 112 TYR A CA 1
ATOM 875 C C . TYR A 1 112 ? -16.045 10.735 17.010 1.00 79.50 112 TYR A C 1
ATOM 877 O O . TYR A 1 112 ? -16.964 11.399 17.487 1.00 79.50 112 TYR A O 1
ATOM 885 N N . LEU A 1 113 ? -15.344 11.157 15.946 1.00 78.62 113 LEU A N 1
ATOM 886 C CA . LEU A 1 113 ? -15.663 12.385 15.200 1.00 78.62 113 LEU A CA 1
ATOM 887 C C . LEU A 1 113 ? -16.811 12.178 14.212 1.00 78.62 113 LEU A C 1
ATOM 889 O O . LEU A 1 113 ? -17.465 13.147 13.829 1.00 78.62 113 LEU A O 1
ATOM 893 N N . PHE A 1 114 ? -17.050 10.942 13.779 1.00 75.56 114 PHE A N 1
ATOM 894 C CA . PHE A 1 114 ? -18.193 10.633 12.937 1.00 75.56 114 PHE A CA 1
ATOM 895 C C . PHE A 1 114 ? -19.433 10.547 13.829 1.00 75.56 114 PHE A C 1
ATOM 897 O O . PHE A 1 114 ? -19.496 9.734 14.749 1.00 75.56 114 PHE A O 1
ATOM 904 N N . GLU A 1 115 ? -20.408 11.430 13.592 1.00 65.19 115 GLU A N 1
ATOM 905 C CA . GLU A 1 115 ? -21.659 11.452 14.350 1.00 65.19 115 GLU A CA 1
ATOM 906 C C . GLU A 1 115 ? -22.309 10.058 14.399 1.00 65.19 115 GLU A C 1
ATOM 908 O O . GLU A 1 115 ? -22.241 9.315 13.412 1.00 65.19 115 GLU A O 1
ATOM 913 N N . PRO A 1 116 ? -23.040 9.721 15.479 1.00 66.56 116 PRO A N 1
ATOM 914 C CA . PRO A 1 116 ? -23.707 8.424 15.630 1.00 66.56 116 PRO A CA 1
ATOM 915 C C . PRO A 1 116 ? -24.711 8.076 14.510 1.00 66.56 116 PRO A C 1
ATOM 917 O O . PRO A 1 116 ? -25.221 6.958 14.487 1.00 66.56 116 PRO A O 1
ATOM 920 N N . GLY A 1 117 ? -25.005 8.999 13.585 1.00 67.69 117 GLY A N 1
ATOM 921 C CA . GLY A 1 117 ? -25.883 8.782 12.434 1.00 67.69 117 GLY A CA 1
ATOM 922 C C . GLY A 1 117 ? -25.199 8.329 11.136 1.00 67.69 117 GLY A C 1
ATOM 923 O O . GLY A 1 117 ? -25.849 7.647 10.347 1.00 67.69 117 GLY A O 1
ATOM 924 N N . TYR A 1 118 ? -23.922 8.666 10.895 1.00 70.19 118 TYR A N 1
ATOM 925 C CA . TYR A 1 118 ? -23.240 8.385 9.615 1.00 70.19 118 TYR A CA 1
ATOM 926 C C . TYR A 1 118 ? -21.751 8.039 9.805 1.00 70.19 118 TYR A C 1
ATOM 928 O O . TYR A 1 118 ? -20.876 8.813 9.404 1.00 70.19 118 TYR A O 1
ATOM 936 N N . PRO A 1 119 ? -21.429 6.872 10.396 1.00 81.88 119 PRO A N 1
ATOM 937 C CA . PRO A 1 119 ? -20.048 6.410 10.465 1.00 81.88 119 PRO A CA 1
ATOM 938 C C . PRO A 1 119 ? -19.500 6.175 9.054 1.00 81.88 119 PRO A C 1
ATOM 940 O O . PRO A 1 119 ? -20.212 5.687 8.174 1.00 81.88 119 PRO A O 1
ATOM 943 N N . LEU A 1 120 ? -18.217 6.476 8.840 1.00 87.88 120 LEU A N 1
ATOM 944 C CA . LEU A 1 120 ? -17.535 6.186 7.578 1.00 87.88 120 LEU A CA 1
ATOM 945 C C . LEU A 1 120 ? -17.596 4.669 7.299 1.00 87.88 120 LEU A C 1
ATOM 947 O O . LEU A 1 120 ? -16.978 3.909 8.046 1.00 87.88 120 LEU A O 1
ATOM 951 N N . PRO A 1 121 ? -18.297 4.177 6.261 1.00 91.12 121 PRO A N 1
ATOM 952 C CA . PRO A 1 121 ? -18.430 2.741 6.012 1.00 91.12 121 PRO A CA 1
ATOM 953 C C . PRO A 1 121 ? -17.097 2.117 5.579 1.00 91.12 121 PRO A C 1
ATOM 955 O O . PRO A 1 121 ? -16.303 2.726 4.854 1.00 91.12 121 PRO A O 1
ATOM 958 N N . TRP A 1 122 ? -16.848 0.875 5.994 1.00 93.94 122 TRP A N 1
ATOM 959 C CA . TRP A 1 122 ? -15.667 0.100 5.604 1.00 93.94 122 TRP A CA 1
ATOM 960 C C . TRP A 1 122 ? -15.586 -0.109 4.094 1.00 93.94 122 TRP A C 1
ATOM 962 O O . TRP A 1 122 ? -14.488 -0.132 3.545 1.00 93.94 122 TRP A O 1
ATOM 972 N N . THR A 1 123 ? -16.723 -0.158 3.404 1.00 92.88 123 THR A N 1
ATOM 973 C CA . THR A 1 123 ? -16.775 -0.181 1.937 1.00 92.88 123 THR A CA 1
ATOM 974 C C . THR A 1 123 ? -16.042 1.012 1.303 1.00 92.88 123 THR A C 1
ATOM 976 O O . THR A 1 123 ? -15.311 0.830 0.330 1.00 92.88 123 THR A O 1
ATOM 979 N N . ILE A 1 124 ? -16.156 2.222 1.872 1.00 93.44 124 ILE A N 1
ATOM 980 C CA . ILE A 1 124 ? -15.414 3.402 1.388 1.00 93.44 124 ILE A CA 1
ATOM 981 C C . ILE A 1 124 ? -13.935 3.297 1.764 1.00 93.44 124 ILE A C 1
ATOM 983 O O . ILE A 1 124 ? -13.074 3.582 0.935 1.00 93.44 124 ILE A O 1
ATOM 987 N N . VAL A 1 125 ? -13.632 2.834 2.980 1.00 95.62 125 VAL A N 1
ATOM 988 C CA . VAL A 1 125 ? -12.248 2.630 3.440 1.00 95.62 125 VAL A CA 1
ATOM 989 C C . VAL A 1 125 ? -11.484 1.665 2.528 1.00 95.62 125 VAL A C 1
ATOM 991 O O . VAL A 1 125 ? -10.327 1.919 2.212 1.00 95.62 125 VAL A O 1
ATOM 994 N N . PHE A 1 126 ? -12.129 0.592 2.059 1.00 96.44 126 PHE A N 1
ATOM 995 C CA . PHE A 1 126 ? -11.536 -0.406 1.160 1.00 96.44 126 PHE A CA 1
ATOM 996 C C . PHE A 1 126 ? -11.561 -0.013 -0.330 1.00 96.44 126 PHE A C 1
ATOM 998 O O . PHE A 1 126 ? -10.906 -0.673 -1.138 1.00 96.44 126 PHE A O 1
ATOM 1005 N N . CYS A 1 127 ? -12.240 1.074 -0.710 1.00 95.62 127 CYS A N 1
ATOM 1006 C CA . CYS A 1 127 ? -12.354 1.526 -2.103 1.00 95.62 127 CYS A CA 1
ATOM 1007 C C . CYS A 1 127 ? -11.004 1.673 -2.846 1.00 95.62 127 CYS A C 1
ATOM 1009 O O . CYS A 1 127 ? -10.911 1.224 -3.998 1.00 95.62 127 CYS A O 1
ATOM 1011 N N . PRO A 1 128 ? -9.922 2.201 -2.227 1.00 97.31 128 PRO A N 1
ATOM 1012 C CA . PRO A 1 128 ? -8.614 2.236 -2.877 1.00 97.31 128 PRO A CA 1
ATOM 1013 C C . PRO A 1 128 ? -8.086 0.840 -3.234 1.00 97.31 128 PRO A C 1
ATOM 1015 O O . PRO A 1 128 ? -7.507 0.672 -4.302 1.00 97.31 128 PRO A O 1
ATOM 1018 N N . LEU A 1 129 ? -8.329 -0.176 -2.395 1.00 96.38 129 LEU A N 1
ATOM 1019 C CA . LEU A 1 129 ? -7.901 -1.551 -2.670 1.00 96.38 129 LEU A CA 1
ATOM 1020 C C . LEU A 1 129 ? -8.741 -2.222 -3.759 1.00 96.38 129 LEU A C 1
ATOM 1022 O O . LEU A 1 129 ? -8.199 -3.010 -4.532 1.00 96.38 129 LEU A O 1
ATOM 1026 N N . PHE A 1 130 ? -10.036 -1.911 -3.866 1.00 95.25 130 PHE A N 1
ATOM 1027 C CA . PHE A 1 130 ? -10.858 -2.393 -4.986 1.00 95.25 130 PHE A CA 1
ATOM 1028 C C . PHE A 1 130 ? -10.341 -1.839 -6.312 1.00 95.25 130 PHE A C 1
ATOM 1030 O O . PHE A 1 130 ? -10.139 -2.590 -7.266 1.00 95.25 130 PHE A O 1
ATOM 1037 N N . SER A 1 131 ? -10.064 -0.533 -6.335 1.00 95.75 131 SER A N 1
ATOM 1038 C CA . SER A 1 131 ? -9.489 0.146 -7.497 1.00 95.75 131 SER A CA 1
ATOM 1039 C C . SER A 1 131 ? -8.130 -0.453 -7.861 1.00 95.75 131 SER A C 1
ATOM 1041 O O . SER A 1 131 ? -7.910 -0.809 -9.017 1.00 95.75 131 SER A O 1
ATOM 1043 N N . LEU A 1 132 ? -7.258 -0.647 -6.864 1.00 96.69 132 LEU A N 1
ATOM 1044 C CA . LEU A 1 132 ? -5.958 -1.290 -7.040 1.00 96.69 132 LEU A CA 1
ATOM 1045 C C . LEU A 1 132 ? -6.103 -2.700 -7.621 1.00 96.69 132 LEU A C 1
ATOM 1047 O O . LEU A 1 132 ? -5.455 -3.002 -8.610 1.00 96.69 132 LEU A O 1
ATOM 1051 N N . SER A 1 133 ? -7.009 -3.524 -7.092 1.00 96.38 133 SER A N 1
ATOM 1052 C CA . SER A 1 133 ? -7.209 -4.905 -7.555 1.00 96.38 133 SER A CA 1
ATOM 1053 C C . SER A 1 133 ? -7.632 -4.986 -9.026 1.00 96.38 133 SER A C 1
ATOM 1055 O O . SER A 1 133 ? -7.163 -5.857 -9.757 1.00 96.38 133 SER A O 1
ATOM 1057 N N . ILE A 1 134 ? -8.492 -4.066 -9.481 1.00 95.81 134 ILE A N 1
ATOM 1058 C CA . ILE A 1 134 ? -8.904 -3.981 -10.891 1.00 95.81 134 ILE A CA 1
ATOM 1059 C C . ILE A 1 134 ? -7.731 -3.512 -11.761 1.00 95.81 134 ILE A C 1
ATOM 1061 O O . ILE A 1 134 ? -7.452 -4.115 -12.800 1.00 95.81 134 ILE A O 1
ATOM 1065 N N . LEU A 1 135 ? -7.021 -2.460 -11.338 1.00 95.88 135 LEU A N 1
ATOM 1066 C CA . LEU A 1 135 ? -5.856 -1.937 -12.059 1.00 95.88 135 LEU A CA 1
ATOM 1067 C C . LEU A 1 135 ? -4.737 -2.979 -12.168 1.00 95.88 135 LEU A C 1
ATOM 1069 O O . LEU A 1 135 ? -4.117 -3.099 -13.226 1.00 95.88 135 LEU A O 1
ATOM 1073 N N . SER A 1 136 ? -4.530 -3.780 -11.123 1.00 95.50 136 SER A N 1
A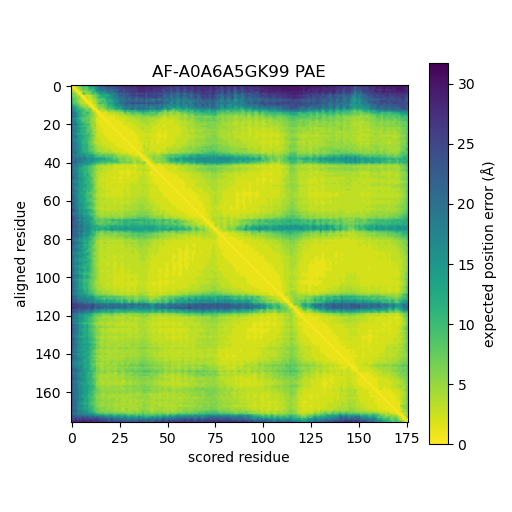TOM 1074 C CA . SER A 1 136 ? -3.512 -4.826 -11.076 1.00 95.50 136 SER A CA 1
ATOM 1075 C C . SER A 1 136 ? -3.680 -5.883 -12.168 1.00 95.50 136 SER A C 1
ATOM 1077 O O . SER A 1 136 ? -2.681 -6.435 -12.611 1.00 95.50 136 SER A O 1
ATOM 1079 N N . ILE A 1 137 ? -4.890 -6.125 -12.690 1.00 95.25 137 ILE A N 1
ATOM 1080 C CA . ILE A 1 137 ? -5.079 -7.021 -13.847 1.00 95.25 137 ILE A CA 1
ATOM 1081 C C . ILE A 1 137 ? -4.368 -6.449 -15.082 1.00 95.25 137 ILE A C 1
ATOM 1083 O O . ILE A 1 137 ? -3.631 -7.154 -15.772 1.00 95.25 137 ILE A O 1
ATOM 1087 N N . GLY A 1 138 ? -4.565 -5.156 -15.355 1.00 94.88 138 GLY A N 1
ATOM 1088 C CA . GLY A 1 138 ? -3.927 -4.473 -16.481 1.00 94.88 138 GLY A CA 1
ATOM 1089 C C . GLY A 1 138 ? -2.417 -4.337 -16.293 1.00 94.88 138 GLY A C 1
ATOM 1090 O O . GLY A 1 138 ? -1.654 -4.581 -17.231 1.00 94.88 138 GLY A O 1
ATOM 1091 N N . ILE A 1 139 ? -1.989 -4.010 -15.072 1.00 95.31 139 ILE A N 1
ATOM 1092 C CA . ILE A 1 139 ? -0.571 -3.908 -14.723 1.00 95.31 139 ILE A CA 1
ATOM 1093 C C . ILE A 1 139 ? 0.110 -5.275 -14.858 1.00 95.31 139 ILE A C 1
ATOM 1095 O O . ILE A 1 139 ? 1.160 -5.348 -15.485 1.00 95.31 139 ILE A O 1
ATOM 1099 N N . ALA A 1 140 ? -0.509 -6.373 -14.413 1.00 94.62 140 ALA A N 1
ATOM 1100 C CA . ALA A 1 140 ? 0.046 -7.719 -14.571 1.00 94.62 140 ALA A CA 1
ATOM 1101 C C . ALA A 1 140 ? 0.281 -8.084 -16.046 1.00 94.62 140 ALA A C 1
ATOM 1103 O O . ALA A 1 140 ? 1.329 -8.627 -16.394 1.00 94.62 140 ALA A O 1
ATOM 1104 N N . VAL A 1 141 ? -0.655 -7.744 -16.942 1.00 95.12 141 VAL A N 1
ATOM 1105 C CA . VAL A 1 141 ? -0.475 -7.951 -18.391 1.00 95.12 141 VAL A CA 1
ATOM 1106 C C . VAL A 1 141 ? 0.671 -7.094 -18.937 1.00 95.12 141 VAL A C 1
ATOM 1108 O O . VAL A 1 141 ? 1.445 -7.566 -19.774 1.00 95.12 141 VAL A O 1
ATOM 1111 N N . TRP A 1 142 ? 0.793 -5.845 -18.482 1.00 95.56 142 TRP A N 1
ATOM 1112 C CA . TRP A 1 142 ? 1.911 -4.979 -18.855 1.00 95.56 142 TRP A CA 1
ATOM 1113 C C . TRP A 1 142 ? 3.251 -5.548 -18.370 1.00 95.56 142 TRP A C 1
ATOM 1115 O O . TRP A 1 142 ? 4.179 -5.650 -19.175 1.00 95.56 142 TRP A O 1
ATOM 1125 N N . SER A 1 143 ? 3.331 -5.981 -17.112 1.00 93.06 143 SER A N 1
ATOM 1126 C CA . SER A 1 143 ? 4.529 -6.552 -16.491 1.00 93.06 143 SER A CA 1
ATOM 1127 C C . SER A 1 143 ? 4.961 -7.841 -17.193 1.00 93.06 143 SER A C 1
ATOM 1129 O O . SER A 1 143 ? 6.129 -7.975 -17.555 1.00 93.06 143 SER A O 1
ATOM 1131 N N . LEU A 1 144 ? 4.012 -8.730 -17.519 1.00 93.69 144 LEU A N 1
ATOM 1132 C CA . LEU A 1 144 ? 4.264 -9.945 -18.307 1.00 93.69 144 LEU A CA 1
ATOM 1133 C C . LEU A 1 144 ? 4.866 -9.646 -19.685 1.00 93.69 144 LEU A C 1
ATOM 1135 O O . LEU A 1 144 ? 5.779 -10.339 -20.126 1.00 93.69 144 LEU A O 1
ATOM 1139 N N . ARG A 1 145 ? 4.376 -8.612 -20.380 1.00 93.88 145 ARG A N 1
ATOM 1140 C CA . ARG A 1 145 ? 4.897 -8.231 -21.707 1.00 93.88 145 ARG A CA 1
ATOM 1141 C C . ARG A 1 145 ? 6.314 -7.662 -21.666 1.00 93.88 145 ARG A C 1
ATOM 1143 O O . ARG A 1 145 ? 6.986 -7.687 -22.693 1.00 93.88 145 ARG A O 1
ATOM 1150 N N . HIS A 1 146 ? 6.740 -7.131 -20.525 1.00 92.00 146 HIS A N 1
ATOM 1151 C CA . HIS A 1 146 ? 8.021 -6.442 -20.363 1.00 92.00 146 HIS A CA 1
ATOM 1152 C C . HIS A 1 146 ? 9.008 -7.201 -19.461 1.00 92.00 146 HIS A C 1
ATOM 1154 O O . HIS A 1 146 ? 10.001 -6.610 -19.039 1.00 92.00 146 HIS A O 1
ATOM 1160 N N . ASP A 1 147 ? 8.742 -8.483 -19.174 1.00 91.12 147 ASP 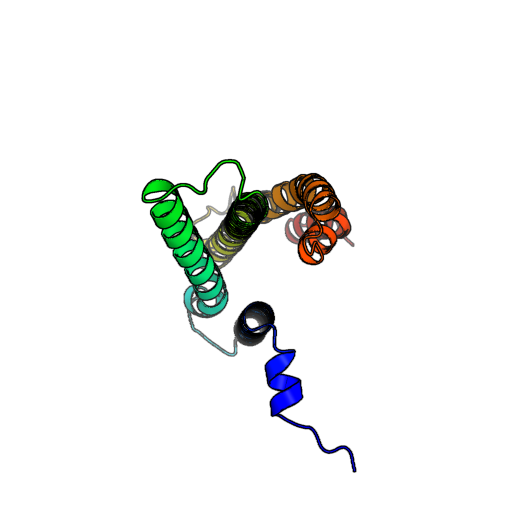A N 1
ATOM 1161 C CA . ASP A 1 147 ? 9.565 -9.348 -18.312 1.00 91.12 147 ASP A CA 1
ATOM 1162 C C . ASP A 1 147 ? 9.835 -8.727 -16.925 1.00 91.12 147 ASP A C 1
ATOM 1164 O O . ASP A 1 147 ? 10.944 -8.748 -16.386 1.00 91.12 147 ASP A O 1
ATOM 1168 N N . LYS A 1 148 ? 8.802 -8.090 -16.357 1.00 90.00 148 LYS A N 1
ATOM 1169 C CA . LYS A 1 148 ? 8.830 -7.519 -15.007 1.00 90.00 148 LYS A CA 1
ATOM 1170 C C . LYS A 1 148 ? 8.121 -8.439 -14.017 1.00 90.00 148 LYS A C 1
ATOM 1172 O O . LYS A 1 148 ? 7.132 -9.082 -14.378 1.00 90.00 148 LYS A O 1
ATOM 1177 N N . PRO A 1 149 ? 8.604 -8.510 -12.762 1.00 86.62 149 PRO A N 1
ATOM 1178 C CA . PRO A 1 149 ? 7.923 -9.271 -11.723 1.00 86.62 149 PRO A CA 1
ATOM 1179 C C . PRO A 1 149 ? 6.526 -8.689 -11.488 1.00 86.62 149 PRO A C 1
ATOM 1181 O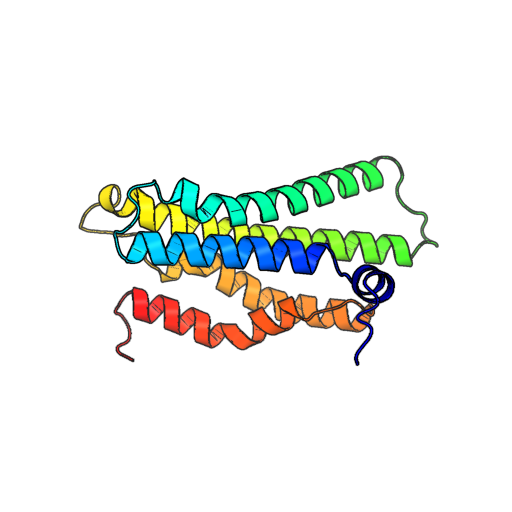 O . PRO A 1 149 ? 6.380 -7.474 -11.464 1.00 86.62 149 PRO A O 1
ATOM 1184 N N . PHE A 1 150 ? 5.529 -9.559 -11.303 1.00 88.88 150 PHE A N 1
ATOM 1185 C CA . PHE A 1 150 ? 4.117 -9.178 -11.137 1.00 88.88 150 PHE A CA 1
ATOM 1186 C C . PHE A 1 150 ? 3.442 -9.864 -9.927 1.00 88.88 150 PHE A C 1
ATOM 1188 O O . PHE A 1 150 ? 2.229 -10.077 -9.886 1.00 88.88 150 PHE A O 1
ATOM 1195 N N . GLU A 1 151 ? 4.248 -10.309 -8.955 1.00 88.19 151 GLU A N 1
ATOM 1196 C CA . GLU A 1 151 ? 3.791 -11.089 -7.793 1.00 88.19 151 GLU A CA 1
ATOM 1197 C C . GLU A 1 151 ? 2.741 -10.333 -6.957 1.00 88.19 151 GLU A C 1
ATOM 1199 O O . GLU A 1 151 ? 1.773 -10.936 -6.487 1.00 88.19 151 GLU A O 1
ATOM 1204 N N . PHE A 1 152 ? 2.910 -9.017 -6.784 1.00 84.94 152 PHE A N 1
ATOM 1205 C CA . PHE A 1 152 ? 2.002 -8.185 -5.992 1.00 84.94 152 PHE A CA 1
ATOM 1206 C C . PHE A 1 152 ? 0.705 -7.888 -6.747 1.00 84.94 152 PHE A C 1
ATOM 1208 O O . PHE A 1 152 ? -0.379 -7.969 -6.175 1.00 84.94 152 PHE A O 1
ATOM 1215 N N . GLU A 1 153 ? 0.797 -7.632 -8.045 1.00 92.00 153 GLU A N 1
ATOM 1216 C CA . GLU A 1 153 ? -0.329 -7.416 -8.943 1.00 92.00 153 GLU A CA 1
ATOM 1217 C C . GLU A 1 153 ? -1.251 -8.631 -8.948 1.00 92.00 153 GLU A C 1
ATOM 1219 O O . GLU A 1 153 ? -2.471 -8.515 -8.807 1.00 92.00 153 GLU A O 1
ATOM 1224 N N . PHE A 1 154 ? -0.657 -9.819 -9.045 1.00 91.62 154 PHE A N 1
ATOM 1225 C CA . PHE A 1 154 ? -1.392 -11.072 -8.976 1.00 91.62 154 PHE A CA 1
ATOM 1226 C C . PHE A 1 154 ? -2.067 -11.260 -7.612 1.00 91.62 154 PHE A C 1
ATOM 1228 O O . PHE A 1 154 ? -3.233 -11.661 -7.547 1.00 91.62 154 PHE A O 1
ATOM 1235 N N . PHE A 1 155 ? -1.368 -10.914 -6.525 1.00 91.50 155 PHE A N 1
ATOM 1236 C CA . PHE A 1 155 ? -1.927 -10.950 -5.178 1.00 91.50 155 PHE A CA 1
ATOM 1237 C C . PHE A 1 155 ? -3.162 -10.045 -5.048 1.00 91.50 155 PHE A C 1
ATOM 1239 O O . PHE A 1 155 ? -4.201 -10.519 -4.585 1.00 91.50 155 PHE A O 1
ATOM 1246 N N . TYR A 1 156 ? -3.109 -8.785 -5.486 1.00 92.69 156 TYR A N 1
ATOM 1247 C CA . TYR A 1 156 ? -4.272 -7.890 -5.415 1.00 92.69 156 TYR A CA 1
ATOM 1248 C C . TYR A 1 156 ? -5.419 -8.362 -6.314 1.00 92.69 156 TYR A C 1
ATOM 1250 O O . TYR A 1 156 ? -6.565 -8.416 -5.866 1.00 92.69 156 TYR A O 1
ATOM 1258 N N . ALA A 1 157 ? -5.118 -8.774 -7.548 1.00 94.38 157 ALA A N 1
ATOM 1259 C CA . ALA A 1 157 ? -6.130 -9.205 -8.509 1.00 94.38 157 ALA A CA 1
ATOM 1260 C C . ALA A 1 157 ? -6.952 -10.405 -8.006 1.00 94.38 157 ALA A C 1
ATOM 1262 O O . ALA A 1 157 ? -8.181 -10.388 -8.084 1.00 94.38 157 ALA A O 1
ATOM 1263 N N . ILE A 1 158 ? -6.302 -11.433 -7.446 1.00 94.44 158 ILE A N 1
ATOM 1264 C CA . ILE A 1 158 ? -7.009 -12.628 -6.951 1.00 94.44 158 ILE A CA 1
ATOM 1265 C C . ILE A 1 158 ? -7.814 -12.326 -5.689 1.00 94.44 158 ILE A C 1
ATOM 1267 O O . ILE A 1 158 ? -8.903 -12.870 -5.495 1.00 94.44 158 ILE A O 1
ATOM 1271 N N . ASN A 1 159 ? -7.301 -11.451 -4.825 1.00 93.94 159 ASN A N 1
ATOM 1272 C CA . ASN A 1 159 ? -7.931 -11.169 -3.541 1.00 93.94 159 ASN A CA 1
ATOM 1273 C C . ASN A 1 159 ? -9.100 -10.173 -3.632 1.00 93.94 159 ASN A C 1
ATOM 1275 O O . ASN A 1 159 ? -9.699 -9.877 -2.600 1.00 93.94 159 ASN A O 1
ATOM 1279 N N . ILE A 1 160 ? -9.494 -9.700 -4.824 1.00 94.12 160 ILE A N 1
ATOM 1280 C CA . ILE A 1 160 ? -10.588 -8.724 -4.985 1.00 94.12 160 ILE A CA 1
ATOM 1281 C C . ILE A 1 160 ? -11.884 -9.162 -4.286 1.00 94.12 160 ILE A C 1
ATOM 1283 O O . ILE A 1 160 ? -12.483 -8.388 -3.540 1.00 94.12 160 ILE A O 1
ATOM 1287 N N . VAL A 1 161 ? -12.287 -10.425 -4.455 1.00 93.62 161 VAL A N 1
ATOM 1288 C CA . VAL A 1 161 ? -13.509 -10.974 -3.846 1.00 93.62 161 VAL A CA 1
ATOM 1289 C C . VAL A 1 161 ? -13.379 -11.031 -2.323 1.00 93.62 161 VAL A C 1
ATOM 1291 O O . VAL A 1 161 ? -14.299 -10.641 -1.604 1.00 93.62 161 VAL A O 1
ATOM 1294 N N . GLN A 1 162 ? -12.218 -11.461 -1.820 1.00 94.44 162 GLN A N 1
ATOM 1295 C CA . GLN A 1 162 ? -11.938 -11.501 -0.385 1.00 94.44 162 GLN A CA 1
ATOM 1296 C C . GLN A 1 162 ? -11.988 -10.097 0.230 1.00 94.44 162 GLN A C 1
ATOM 1298 O O . GLN A 1 162 ? -12.589 -9.917 1.288 1.00 94.44 162 GLN A O 1
ATOM 1303 N N . LEU A 1 163 ? -11.407 -9.095 -0.433 1.00 93.06 163 LEU A N 1
ATOM 1304 C CA . LEU A 1 163 ? -11.409 -7.707 0.032 1.00 93.06 163 LEU A CA 1
ATOM 1305 C C . LEU A 1 163 ? -12.831 -7.142 0.127 1.00 93.06 163 LEU A C 1
ATOM 1307 O O . LEU A 1 163 ? -13.164 -6.498 1.123 1.00 93.06 163 LEU A O 1
ATOM 1311 N N . VAL A 1 164 ? -13.683 -7.416 -0.867 1.00 93.00 164 VAL A N 1
ATOM 1312 C CA . VAL A 1 164 ? -15.094 -6.989 -0.857 1.00 93.00 164 VAL A CA 1
ATOM 1313 C C . VAL A 1 164 ? -15.850 -7.632 0.305 1.00 93.00 164 VAL A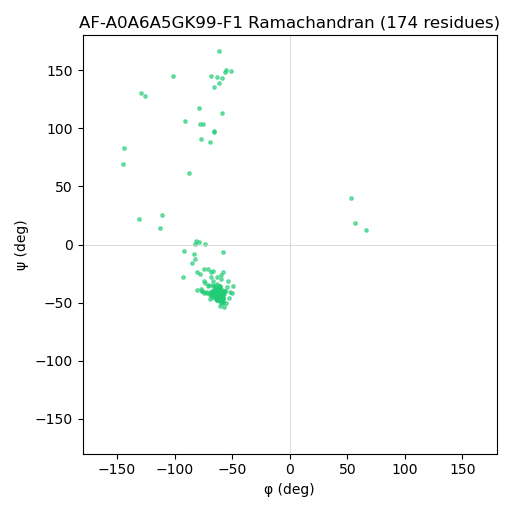 C 1
ATOM 1315 O O . VAL A 1 164 ? -16.528 -6.935 1.062 1.00 93.00 164 VAL A O 1
ATOM 1318 N N . PHE A 1 165 ? -15.693 -8.943 0.509 1.00 93.12 165 PHE A N 1
ATOM 1319 C CA . PHE A 1 165 ? -16.348 -9.626 1.625 1.00 93.12 165 PHE A CA 1
ATOM 1320 C C . PHE A 1 165 ? -15.853 -9.148 2.989 1.00 93.12 165 PHE A C 1
ATOM 1322 O O . PHE A 1 165 ? -16.662 -9.022 3.907 1.00 93.12 165 PHE A O 1
ATOM 1329 N N . ILE A 1 166 ? -14.559 -8.847 3.136 1.00 93.62 166 ILE A N 1
ATOM 1330 C CA . ILE A 1 166 ? -14.023 -8.260 4.370 1.00 93.62 166 ILE A CA 1
ATOM 1331 C C . ILE A 1 166 ? -14.702 -6.915 4.646 1.00 93.62 166 ILE A C 1
ATOM 1333 O O . ILE A 1 166 ? -15.193 -6.713 5.756 1.00 93.62 166 ILE A O 1
ATOM 1337 N N . ALA A 1 167 ? -14.796 -6.028 3.652 1.00 92.69 167 ALA A N 1
ATOM 1338 C CA . ALA A 1 167 ? -15.443 -4.728 3.822 1.00 92.69 167 ALA A CA 1
ATOM 1339 C C . ALA A 1 167 ? -16.920 -4.867 4.237 1.00 92.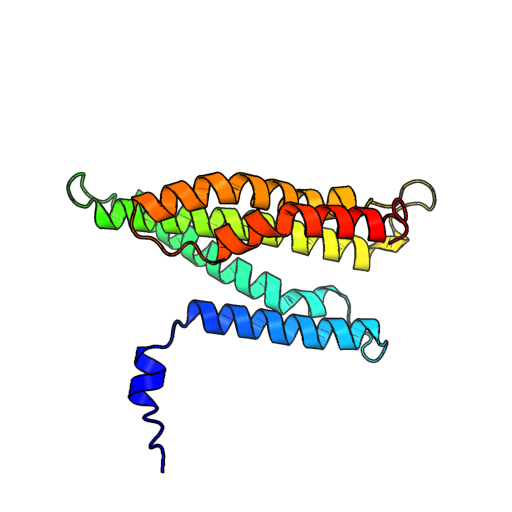69 167 ALA A C 1
ATOM 1341 O O . ALA A 1 167 ? -17.341 -4.269 5.227 1.00 92.69 167 ALA A O 1
ATOM 1342 N N . PHE A 1 168 ? -17.687 -5.725 3.558 1.00 91.38 168 PHE A N 1
ATOM 1343 C CA . PHE A 1 168 ? -19.100 -5.957 3.883 1.00 91.38 168 PHE A CA 1
ATOM 1344 C C . PHE A 1 168 ? -19.311 -6.632 5.238 1.00 91.38 168 PHE A C 1
ATOM 1346 O O . PHE A 1 168 ? -20.273 -6.319 5.946 1.00 91.38 168 PHE A O 1
ATOM 1353 N N . LYS A 1 169 ? -18.412 -7.543 5.626 1.00 91.19 169 LYS A N 1
ATOM 1354 C CA . LYS A 1 169 ? -18.435 -8.169 6.951 1.00 91.19 169 LYS A CA 1
ATOM 1355 C C . LYS A 1 169 ? -18.179 -7.133 8.042 1.00 91.19 169 LYS A C 1
ATOM 1357 O O . LYS A 1 169 ? -18.878 -7.131 9.054 1.00 91.19 169 LYS A O 1
ATOM 1362 N N . LEU A 1 170 ? -17.214 -6.239 7.834 1.00 89.62 170 LEU A N 1
ATOM 1363 C CA . LEU A 1 170 ? -16.917 -5.154 8.769 1.00 89.62 170 LEU A CA 1
ATOM 1364 C C . LEU A 1 170 ? -18.063 -4.128 8.849 1.00 89.62 170 LEU A C 1
ATOM 1366 O O . LEU A 1 170 ? -18.326 -3.600 9.929 1.00 89.62 170 LEU A O 1
ATOM 1370 N N . ASP A 1 171 ? -18.797 -3.912 7.754 1.00 89.31 171 ASP A N 1
ATOM 1371 C CA . ASP A 1 171 ? -20.032 -3.110 7.720 1.00 89.31 171 ASP A CA 1
ATOM 1372 C C . ASP A 1 171 ? -21.273 -3.857 8.257 1.00 89.31 171 ASP A C 1
ATOM 1374 O O . ASP A 1 171 ? -22.374 -3.306 8.259 1.00 89.31 171 ASP A O 1
ATOM 1378 N N . LYS A 1 172 ? -21.126 -5.102 8.739 1.00 86.06 172 LYS A N 1
ATOM 1379 C CA . LYS A 1 172 ? -22.218 -5.967 9.237 1.00 86.06 172 LYS A CA 1
ATOM 1380 C C . LYS A 1 172 ? -23.340 -6.219 8.214 1.00 86.06 172 LYS A C 1
ATOM 1382 O O . LYS A 1 172 ? -24.427 -6.651 8.595 1.00 86.06 172 LYS A O 1
ATOM 1387 N N . GLN A 1 173 ? -23.081 -5.990 6.927 1.00 78.94 173 GLN A N 1
ATOM 1388 C CA . GLN A 1 173 ? -24.043 -6.222 5.843 1.00 78.94 173 GLN A CA 1
ATOM 1389 C C . GLN A 1 173 ? -24.153 -7.706 5.474 1.00 78.94 173 GLN A C 1
ATOM 1391 O O . GLN A 1 173 ? -25.190 -8.150 4.988 1.00 78.94 173 GLN A O 1
ATOM 1396 N N . VAL A 1 174 ? -23.103 -8.486 5.741 1.00 72.38 174 VAL A N 1
ATOM 1397 C CA . VAL A 1 174 ? -23.055 -9.931 5.493 1.00 72.38 174 VAL A CA 1
ATOM 1398 C C . VAL A 1 174 ? -22.674 -10.651 6.786 1.00 72.38 174 VAL A C 1
ATOM 1400 O O . VAL A 1 174 ? -21.665 -10.326 7.413 1.00 72.38 174 VAL A O 1
ATOM 1403 N N . LYS A 1 175 ? -23.473 -11.649 7.183 1.00 57.16 175 LYS A N 1
ATOM 1404 C CA . LYS A 1 175 ? -23.096 -12.634 8.206 1.00 57.16 175 LYS A CA 1
ATOM 1405 C C . LYS A 1 175 ? -22.435 -13.808 7.482 1.00 57.16 175 LYS A C 1
ATOM 1407 O O . LYS A 1 175 ? -23.123 -14.531 6.771 1.00 57.16 175 LYS A O 1
ATOM 1412 N N . LEU A 1 176 ? -21.114 -13.921 7.608 1.00 51.94 176 LEU A N 1
ATOM 1413 C CA . LEU A 1 176 ? -20.343 -15.099 7.194 1.00 51.94 176 LEU A CA 1
ATOM 1414 C C . LEU A 1 176 ? -20.393 -16.166 8.284 1.00 51.94 176 LEU A C 1
ATOM 1416 O O . LEU A 1 176 ? -20.213 -15.766 9.459 1.00 51.94 176 LEU A O 1
#

Radius of gyration: 19.54 Å; Cα contacts (8 Å, |Δi|>4): 127; chains: 1; bounding box: 54×46×54 Å

Sequence (176 aa):
MVELSLGVFFRSFNASKVILCACLLIFLALFTLKLDGRVTFSYAFVFAPLWACNLIVFVGAIVGICSFCSKPPSRNEIMMRVDFMAMLITATEHLFLCAFVSLVFVKLEFDYLFEPGYPLPWTIVFCPLFSLSILSIGIAVWSLRHDKPFEFEFFYAINIVQLVFIAFKLDKQVKL

Mean predicted aligned error: 6.69 Å

Secondary structure (DSSP, 8-state):
-----HHHHHHT--HHHHHHHHHHHHHHHHHHHHHTT-----HHHHHHHHHHHHHHHHHHHHHHHHHHHHSPPPTT-HHHHHHHHHHHHHHHHHHHHHHHHHHHHHHHHSGGGS-TT----HHHHHHHHHHHHHHHHHHHHHHHHTT---HHHHHHHHTHHHHHHHHHHHTTS---